Protein AF-A0A354ISW7-F1 (afdb_monomer)

Structure (mmCIF, N/CA/C/O backbone):
data_AF-A0A354ISW7-F1
#
_entry.id   AF-A0A354ISW7-F1
#
loop_
_atom_site.group_PDB
_atom_site.id
_atom_site.type_symbol
_atom_site.label_atom_id
_atom_site.label_alt_id
_atom_site.label_comp_id
_atom_site.label_asym_id
_atom_site.label_entity_id
_atom_site.label_seq_id
_atom_site.pdbx_PDB_ins_code
_atom_site.Cartn_x
_atom_site.Cartn_y
_atom_site.Cartn_z
_atom_site.occupancy
_atom_site.B_iso_or_equiv
_atom_site.auth_seq_id
_atom_site.auth_comp_id
_atom_site.auth_asym_id
_atom_site.auth_atom_id
_atom_site.pdbx_PDB_model_num
ATOM 1 N N . GLY A 1 1 ? 1.168 3.533 -10.912 1.00 80.25 1 GLY A N 1
ATOM 2 C CA . GLY A 1 1 ? -0.076 3.078 -11.577 1.00 80.25 1 GLY A CA 1
ATOM 3 C C . GLY A 1 1 ? -1.270 3.296 -10.664 1.00 80.25 1 GLY A C 1
ATOM 4 O O . GLY A 1 1 ? -1.094 3.894 -9.609 1.00 80.25 1 GLY A O 1
ATOM 5 N N . THR A 1 2 ? -2.458 2.805 -11.031 1.00 86.19 2 THR A N 1
ATOM 6 C CA . THR A 1 2 ? -3.684 2.914 -10.211 1.00 86.19 2 THR A CA 1
ATOM 7 C C . THR A 1 2 ? -3.498 2.324 -8.817 1.00 86.19 2 THR A C 1
ATOM 9 O O . THR A 1 2 ? -3.844 2.986 -7.851 1.00 86.19 2 THR A O 1
ATOM 12 N N . GLY A 1 3 ? -2.863 1.153 -8.687 1.00 86.06 3 GLY A N 1
ATOM 13 C CA . GLY A 1 3 ? -2.555 0.568 -7.373 1.00 86.06 3 GLY A CA 1
ATOM 14 C C . GLY A 1 3 ? -1.659 1.462 -6.509 1.00 86.06 3 GLY A C 1
ATOM 15 O O . GLY A 1 3 ? -1.954 1.691 -5.346 1.00 86.06 3 GLY A O 1
ATOM 16 N N . THR A 1 4 ? -0.615 2.048 -7.097 1.00 90.81 4 THR A N 1
ATOM 17 C CA . THR A 1 4 ? 0.321 2.946 -6.401 1.00 90.81 4 THR A CA 1
ATOM 18 C C . THR A 1 4 ? -0.340 4.223 -5.875 1.00 90.81 4 THR A C 1
ATOM 20 O O . THR A 1 4 ? 0.029 4.699 -4.811 1.00 90.81 4 THR A O 1
ATOM 23 N N . GLY A 1 5 ? -1.292 4.787 -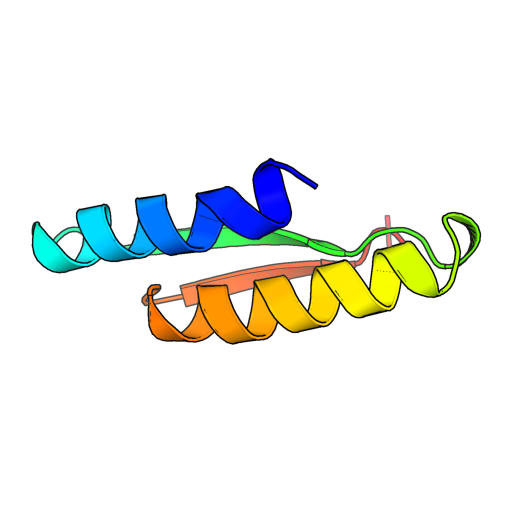6.627 1.00 89.38 5 GLY A N 1
ATO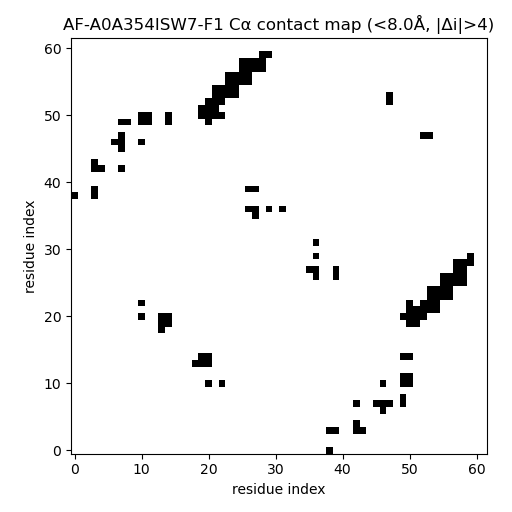M 24 C CA . GLY A 1 5 ? -1.959 6.042 -6.262 1.00 89.38 5 GLY A CA 1
ATOM 25 C C . GLY A 1 5 ? -3.238 5.861 -5.444 1.00 89.38 5 GLY A C 1
ATOM 26 O O . GLY A 1 5 ? -3.557 6.709 -4.622 1.00 89.38 5 GLY A O 1
ATOM 27 N N . ALA A 1 6 ? -3.974 4.766 -5.648 1.00 93.88 6 ALA A N 1
ATOM 28 C CA . ALA A 1 6 ? -5.241 4.523 -4.960 1.00 93.88 6 ALA A CA 1
ATOM 29 C C . ALA A 1 6 ? -5.064 3.808 -3.614 1.00 93.88 6 ALA A C 1
ATOM 31 O O . ALA A 1 6 ? -5.874 4.019 -2.714 1.00 93.88 6 ALA A O 1
ATOM 32 N N . ALA A 1 7 ? -4.024 2.981 -3.450 1.00 95.00 7 ALA A N 1
ATOM 33 C CA . ALA A 1 7 ? -3.816 2.231 -2.210 1.00 95.00 7 ALA A CA 1
ATOM 34 C C . ALA A 1 7 ? -3.698 3.124 -0.958 1.00 95.00 7 ALA A C 1
ATOM 36 O O . ALA A 1 7 ? -4.342 2.785 0.036 1.00 95.00 7 ALA A O 1
ATOM 37 N N . PRO A 1 8 ? -2.972 4.266 -0.975 1.00 95.06 8 PRO A N 1
ATOM 38 C CA . PRO A 1 8 ? -2.917 5.160 0.183 1.00 95.06 8 PRO A CA 1
ATOM 39 C C . PRO A 1 8 ? -4.290 5.721 0.571 1.00 95.06 8 PRO A C 1
ATOM 41 O O . PRO A 1 8 ? -4.617 5.741 1.750 1.00 95.06 8 PRO A O 1
ATOM 44 N N . ILE A 1 9 ? -5.125 6.075 -0.413 1.00 95.25 9 ILE A N 1
ATOM 45 C CA . ILE A 1 9 ? -6.475 6.616 -0.182 1.00 95.25 9 ILE A CA 1
ATOM 46 C C . ILE A 1 9 ? -7.379 5.573 0.480 1.00 95.25 9 ILE A C 1
ATOM 48 O O . ILE A 1 9 ? -8.107 5.868 1.423 1.00 95.25 9 ILE A O 1
ATOM 52 N N . VAL A 1 10 ? -7.323 4.324 0.012 1.00 94.69 10 VAL A N 1
ATOM 53 C CA . VAL A 1 10 ? -8.104 3.233 0.614 1.00 94.69 10 VAL A CA 1
ATOM 54 C C . VAL A 1 10 ? -7.634 2.956 2.046 1.00 94.69 10 VAL A C 1
ATOM 56 O O . VAL A 1 10 ? -8.467 2.769 2.934 1.00 94.69 10 VAL A O 1
ATOM 59 N N . ALA A 1 11 ? -6.319 2.962 2.281 1.00 96.12 11 ALA A N 1
ATOM 60 C CA . ALA A 1 11 ? -5.744 2.778 3.610 1.00 96.12 11 ALA A CA 1
ATOM 61 C C . ALA A 1 11 ? -6.138 3.910 4.575 1.00 96.12 11 ALA A C 1
ATOM 63 O O . ALA A 1 11 ? -6.523 3.642 5.711 1.00 96.12 11 ALA A O 1
ATOM 64 N N . GLU A 1 12 ? -6.127 5.160 4.111 1.00 95.81 12 GLU A N 1
ATOM 65 C CA . GLU A 1 12 ? -6.536 6.331 4.892 1.00 95.81 12 GLU A CA 1
ATOM 66 C C . GLU A 1 12 ? -7.993 6.226 5.350 1.00 95.81 12 GLU A C 1
ATOM 68 O O . GLU A 1 12 ? -8.306 6.451 6.524 1.00 95.81 12 GLU A O 1
ATOM 73 N N . VAL A 1 13 ? -8.888 5.830 4.443 1.00 96.31 13 VAL A N 1
ATOM 74 C CA . VAL A 1 13 ? -10.307 5.637 4.761 1.00 96.31 13 VAL A CA 1
ATOM 75 C C . VAL A 1 13 ? -10.478 4.514 5.785 1.00 96.31 13 VAL A C 1
ATOM 77 O O . VAL A 1 13 ? -11.172 4.706 6.784 1.00 96.31 13 VAL A O 1
ATOM 80 N N . ALA A 1 14 ? -9.808 3.374 5.594 1.00 95.75 14 ALA A N 1
ATOM 81 C CA . ALA A 1 14 ? -9.867 2.251 6.531 1.00 95.75 14 ALA A CA 1
ATOM 82 C C . ALA A 1 14 ? -9.386 2.645 7.940 1.00 95.75 14 ALA A C 1
ATOM 84 O O . ALA A 1 14 ? -10.058 2.353 8.934 1.00 95.75 14 ALA A O 1
ATOM 85 N N . LYS A 1 15 ? -8.277 3.387 8.025 1.00 92.56 15 LYS A N 1
ATOM 86 C CA . LYS A 1 15 ? -7.714 3.878 9.288 1.00 92.56 15 LYS A CA 1
ATOM 87 C C . LYS A 1 15 ? -8.626 4.898 9.970 1.00 92.56 15 LYS A C 1
ATOM 89 O O . LYS A 1 15 ? -8.822 4.832 11.181 1.00 92.56 15 LYS A O 1
ATOM 94 N N . THR A 1 16 ? -9.252 5.789 9.200 1.00 94.38 16 THR A N 1
ATOM 95 C CA . THR A 1 16 ? -10.231 6.768 9.714 1.00 94.38 16 THR A CA 1
ATOM 96 C C . THR A 1 16 ? -11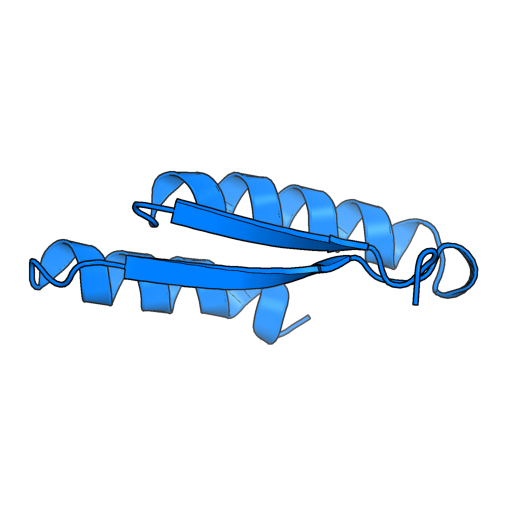.485 6.089 10.272 1.00 94.38 16 THR A C 1
ATOM 98 O O . THR A 1 16 ? -12.093 6.578 11.220 1.00 94.38 16 THR A O 1
ATOM 101 N N . MET A 1 17 ? -11.847 4.922 9.738 1.00 95.69 17 MET A N 1
ATOM 102 C CA . MET A 1 17 ? -12.929 4.083 10.261 1.00 95.69 17 MET A CA 1
ATOM 103 C C . MET A 1 17 ? -12.526 3.260 11.499 1.00 95.69 17 MET A C 1
ATOM 105 O O . MET A 1 17 ? -13.348 2.510 12.023 1.00 95.69 17 MET A O 1
ATOM 109 N N . GLY A 1 18 ? -11.282 3.383 11.976 1.00 93.75 18 GLY A N 1
ATOM 110 C CA . GLY A 1 18 ? -10.766 2.646 13.131 1.00 93.75 18 GLY A CA 1
ATOM 111 C C . GLY A 1 18 ? -10.454 1.174 12.849 1.00 93.75 18 GLY A C 1
ATOM 112 O O . GLY A 1 18 ? -10.340 0.387 13.788 1.00 93.75 18 GLY A O 1
ATOM 113 N N . ALA A 1 19 ? -10.335 0.779 11.577 1.00 96.25 19 ALA A N 1
ATOM 114 C CA . ALA A 1 19 ? -9.951 -0.578 11.210 1.00 96.25 19 ALA A CA 1
ATOM 115 C C . ALA A 1 19 ? -8.430 -0.768 11.309 1.00 96.25 19 ALA A C 1
ATOM 117 O O . ALA A 1 19 ? -7.660 0.082 10.856 1.00 96.25 19 ALA A O 1
ATOM 118 N N . LEU A 1 20 ? -8.001 -1.923 11.835 1.00 95.38 20 LEU A N 1
ATOM 119 C CA . LEU A 1 20 ? -6.602 -2.349 11.760 1.00 95.38 20 LEU A CA 1
ATOM 120 C C . LEU A 1 20 ? -6.225 -2.534 10.287 1.00 95.38 20 LEU A C 1
ATOM 122 O O . LEU A 1 20 ? -6.743 -3.428 9.612 1.00 95.38 20 LEU A O 1
ATOM 126 N N . THR A 1 21 ? -5.327 -1.692 9.792 1.00 96.50 21 THR A N 1
ATOM 127 C CA . THR A 1 21 ? -5.013 -1.596 8.369 1.00 96.50 21 THR A CA 1
ATOM 128 C C . THR A 1 21 ? -3.629 -2.179 8.102 1.00 96.50 21 THR A C 1
ATOM 130 O O . THR A 1 21 ? -2.606 -1.611 8.485 1.00 96.50 21 THR A O 1
ATOM 133 N N . VAL A 1 22 ? -3.590 -3.318 7.408 1.00 96.31 22 VAL A N 1
ATOM 134 C CA . VAL A 1 22 ? -2.350 -3.983 6.985 1.00 96.31 22 VAL A CA 1
ATOM 135 C C . VAL A 1 22 ? -2.267 -3.966 5.465 1.00 96.31 22 VAL A C 1
ATOM 137 O O . VAL A 1 22 ? -3.164 -4.470 4.790 1.00 96.31 22 VAL A O 1
ATOM 140 N N . ALA A 1 23 ? -1.184 -3.416 4.921 1.00 96.19 23 ALA A N 1
ATOM 141 C CA . ALA A 1 23 ? -0.928 -3.424 3.486 1.00 96.19 23 ALA A CA 1
ATOM 142 C C . ALA A 1 23 ? 0.128 -4.464 3.111 1.00 96.19 23 ALA A C 1
ATOM 144 O O . ALA A 1 23 ? 1.195 -4.530 3.720 1.00 96.19 23 ALA A O 1
ATOM 145 N N . VAL A 1 24 ? -0.155 -5.233 2.059 1.00 95.19 24 VAL A N 1
ATOM 146 C CA . VAL A 1 24 ? 0.785 -6.175 1.443 1.00 95.19 24 VAL A CA 1
ATOM 147 C C . VAL A 1 24 ? 0.995 -5.745 0.001 1.00 95.19 24 VAL A C 1
ATOM 149 O O . VAL A 1 24 ? 0.046 -5.703 -0.781 1.00 95.19 24 VAL A O 1
ATOM 152 N N . VAL A 1 25 ? 2.229 -5.394 -0.348 1.00 93.44 25 VAL A N 1
ATOM 153 C CA . VAL A 1 25 ? 2.563 -4.841 -1.665 1.00 93.44 25 VAL A CA 1
ATOM 154 C C . VAL A 1 25 ? 3.838 -5.464 -2.215 1.00 93.44 25 VAL A C 1
ATOM 156 O O . VAL A 1 25 ? 4.770 -5.762 -1.472 1.00 93.44 25 VAL A O 1
ATOM 159 N 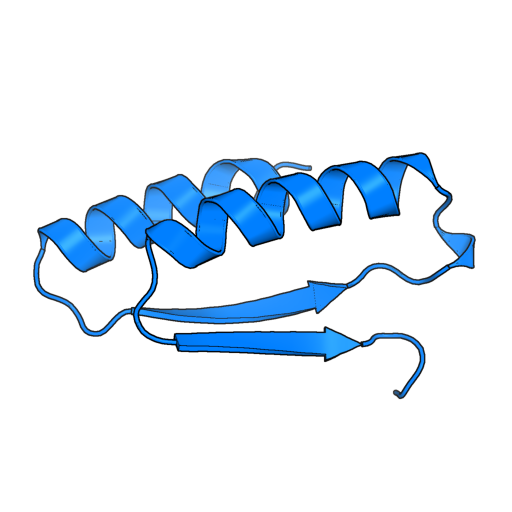N . SER A 1 26 ? 3.893 -5.645 -3.531 1.00 91.62 26 SER A N 1
ATOM 160 C CA . SER A 1 26 ? 5.083 -6.120 -4.235 1.00 91.62 26 SER A CA 1
ATOM 161 C C . SER A 1 26 ? 5.858 -4.954 -4.842 1.00 91.62 26 SER A C 1
ATOM 163 O O . SER A 1 26 ? 5.262 -4.098 -5.502 1.00 91.62 26 SER A O 1
ATOM 165 N N . LYS A 1 27 ? 7.185 -4.936 -4.686 1.00 89.75 27 LYS A N 1
ATOM 166 C CA . LYS A 1 27 ? 8.036 -4.041 -5.483 1.00 89.75 27 LYS A CA 1
ATOM 167 C C . LYS A 1 27 ? 8.172 -4.584 -6.912 1.00 89.75 27 LYS A C 1
ATOM 169 O O . LYS A 1 27 ? 8.302 -5.799 -7.062 1.00 89.75 27 LYS A O 1
ATOM 174 N N . PRO A 1 28 ? 8.155 -3.712 -7.937 1.00 87.62 28 PRO A N 1
ATOM 175 C CA . PRO A 1 28 ? 8.372 -4.123 -9.322 1.00 87.62 28 PRO A CA 1
ATOM 176 C C . PRO A 1 28 ? 9.767 -4.734 -9.504 1.00 87.62 28 PRO A C 1
ATOM 178 O O . PRO A 1 28 ? 10.689 -4.444 -8.735 1.00 87.62 28 PRO A O 1
ATOM 181 N N . PHE A 1 29 ? 9.931 -5.573 -10.524 1.00 88.44 29 PHE A N 1
ATOM 182 C CA . PHE A 1 29 ? 11.235 -6.123 -10.891 1.00 88.44 29 PHE A CA 1
ATOM 183 C C . PHE A 1 29 ? 12.167 -5.021 -11.415 1.00 88.44 29 PHE A C 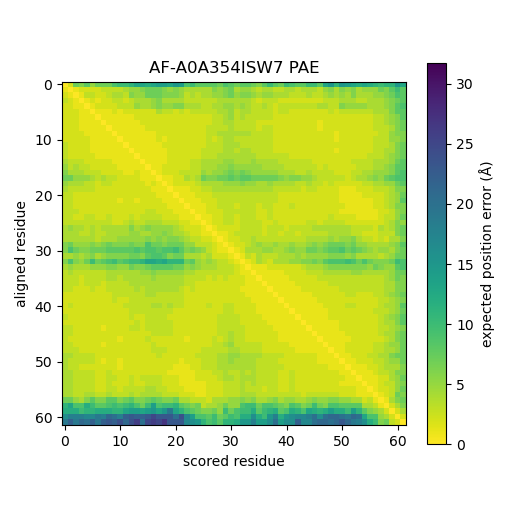1
ATOM 185 O O . PHE A 1 29 ? 11.716 -4.077 -12.068 1.00 88.44 29 PHE A O 1
ATOM 192 N N . SER A 1 30 ? 13.486 -5.169 -11.237 1.00 82.94 30 SER A N 1
ATOM 193 C CA . SER A 1 30 ? 14.456 -4.185 -11.751 1.00 82.94 30 SER A CA 1
ATOM 194 C C . SER A 1 30 ? 14.391 -4.002 -13.275 1.00 82.94 30 SER A C 1
ATOM 196 O O . SER A 1 30 ? 14.708 -2.924 -13.780 1.00 82.94 30 SER A O 1
ATOM 198 N N . TYR A 1 31 ? 13.938 -5.018 -14.022 1.00 8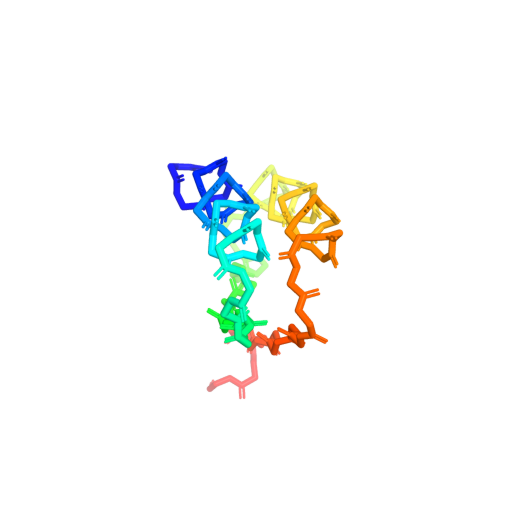6.56 31 TYR A N 1
ATOM 199 C CA . TYR A 1 31 ? 13.789 -4.943 -15.480 1.00 86.56 31 TYR A CA 1
ATOM 200 C C . TYR A 1 31 ? 12.541 -4.173 -15.948 1.00 86.56 31 TYR A C 1
ATOM 202 O O . TYR A 1 31 ? 12.469 -3.811 -17.120 1.00 86.56 31 TYR A O 1
ATOM 210 N N . GLU A 1 32 ? 11.572 -3.881 -15.071 1.00 84.38 32 GLU A N 1
ATOM 211 C CA . GLU A 1 32 ? 10.385 -3.071 -15.413 1.00 84.38 32 GLU A CA 1
ATOM 212 C C . GLU A 1 32 ? 10.718 -1.577 -15.583 1.00 84.38 32 GLU A C 1
ATOM 214 O O . GLU A 1 32 ? 9.884 -0.779 -16.018 1.00 84.38 32 GLU A O 1
ATOM 219 N N . GLY A 1 33 ? 11.964 -1.203 -15.283 1.00 87.06 33 GLY A N 1
ATOM 220 C CA . GLY A 1 33 ? 12.527 0.110 -15.549 1.00 87.06 33 GLY A CA 1
ATOM 221 C C . GLY A 1 33 ? 12.482 1.052 -14.348 1.00 87.06 33 GLY A C 1
ATOM 222 O O . GLY A 1 33 ? 11.605 0.993 -13.485 1.00 87.06 33 GLY A O 1
ATOM 223 N N . LYS A 1 34 ? 13.437 1.990 -14.332 1.00 89.25 34 LYS A N 1
ATOM 224 C CA . LYS A 1 34 ? 13.649 2.935 -13.225 1.00 89.25 34 LYS A CA 1
ATOM 225 C C . LYS A 1 34 ? 12.396 3.745 -12.878 1.00 89.25 34 LYS A C 1
ATOM 227 O O . LYS A 1 34 ? 12.063 3.886 -11.713 1.00 89.25 34 LYS A O 1
ATOM 232 N N . LYS A 1 35 ? 11.643 4.189 -13.891 1.00 90.06 35 LYS A N 1
ATOM 233 C CA . LYS A 1 35 ? 10.411 4.969 -13.695 1.00 90.06 35 LYS A CA 1
ATOM 234 C C . LYS A 1 35 ? 9.346 4.202 -12.900 1.00 90.06 35 LYS A C 1
ATOM 236 O O . LYS A 1 35 ? 8.622 4.810 -12.120 1.00 90.06 35 LYS A O 1
ATOM 241 N N . CYS A 1 36 ? 9.238 2.887 -13.094 1.00 88.94 36 CYS A N 1
ATOM 242 C CA . CYS A 1 36 ? 8.317 2.056 -12.320 1.00 88.94 36 CYS A CA 1
ATOM 243 C C . CYS A 1 36 ? 8.771 1.934 -10.863 1.00 88.94 36 CYS A C 1
ATOM 245 O O . CYS A 1 36 ? 7.930 2.021 -9.969 1.00 88.94 36 CYS A O 1
ATOM 247 N N . MET A 1 37 ? 10.080 1.802 -10.627 1.00 89.81 37 MET A N 1
ATOM 248 C CA . MET A 1 37 ? 10.653 1.775 -9.279 1.00 89.81 37 MET A CA 1
ATOM 249 C C . MET A 1 37 ? 10.436 3.103 -8.545 1.00 89.81 37 MET A C 1
ATOM 251 O O . MET A 1 37 ? 9.885 3.092 -7.451 1.00 89.81 37 MET A O 1
ATOM 255 N N . ASP A 1 38 ? 10.759 4.235 -9.177 1.00 92.06 38 ASP A N 1
ATOM 256 C CA . ASP A 1 38 ? 10.595 5.572 -8.584 1.00 92.06 38 ASP A CA 1
ATOM 257 C C . ASP A 1 38 ? 9.128 5.821 -8.176 1.00 92.06 38 ASP A C 1
ATOM 259 O O . ASP A 1 38 ? 8.831 6.312 -7.087 1.00 92.06 38 ASP A O 1
ATOM 263 N N . VAL A 1 39 ? 8.180 5.424 -9.036 1.00 92.50 39 VAL A N 1
ATOM 264 C CA . VAL A 1 39 ? 6.742 5.519 -8.744 1.00 92.50 39 VAL A CA 1
ATOM 265 C C . VAL A 1 39 ? 6.352 4.601 -7.584 1.00 92.50 39 VAL A C 1
ATOM 267 O O . VAL A 1 39 ? 5.580 5.015 -6.721 1.00 92.50 39 VAL A O 1
ATOM 270 N N . ALA A 1 40 ? 6.867 3.370 -7.544 1.00 91.88 40 ALA A N 1
ATOM 271 C CA . ALA A 1 40 ? 6.592 2.430 -6.461 1.00 91.88 40 ALA A CA 1
ATOM 272 C C . ALA A 1 40 ? 7.136 2.921 -5.111 1.00 91.88 40 ALA A C 1
ATOM 274 O O . ALA A 1 40 ? 6.445 2.777 -4.106 1.00 91.88 40 ALA A O 1
ATOM 275 N N . GLU A 1 41 ? 8.323 3.528 -5.080 1.00 91.94 41 GLU A N 1
ATOM 276 C CA . GLU A 1 41 ? 8.900 4.107 -3.861 1.00 91.94 41 GLU A CA 1
ATOM 277 C C . GLU A 1 41 ? 8.072 5.277 -3.335 1.00 91.94 41 GLU A C 1
ATOM 279 O O . GLU A 1 41 ? 7.713 5.275 -2.159 1.00 91.94 41 GLU A O 1
ATOM 284 N N . ALA A 1 42 ? 7.667 6.202 -4.209 1.00 93.31 42 ALA A N 1
ATOM 285 C CA . ALA A 1 42 ? 6.792 7.308 -3.821 1.00 93.31 42 ALA A CA 1
ATOM 286 C C . ALA A 1 42 ? 5.439 6.813 -3.273 1.00 93.31 42 ALA A C 1
ATOM 288 O O . ALA A 1 42 ? 4.941 7.316 -2.267 1.00 93.31 42 ALA A O 1
ATOM 289 N N . GLY A 1 43 ? 4.843 5.791 -3.899 1.00 93.88 43 GLY A N 1
ATOM 290 C CA . GLY A 1 43 ? 3.594 5.203 -3.408 1.00 93.88 43 GLY A CA 1
ATOM 291 C C . GLY A 1 43 ? 3.743 4.455 -2.085 1.00 93.88 43 GLY A C 1
ATOM 292 O O . GLY A 1 43 ? 2.840 4.501 -1.257 1.00 93.88 43 GLY A O 1
ATOM 293 N N . LEU A 1 44 ? 4.875 3.779 -1.871 1.00 93.56 44 LEU A N 1
ATOM 294 C CA . LEU A 1 44 ? 5.198 3.112 -0.607 1.00 93.56 44 LEU A CA 1
ATOM 295 C C . LEU A 1 44 ? 5.356 4.113 0.534 1.00 93.56 44 LEU A C 1
ATOM 297 O O . LEU A 1 44 ? 4.832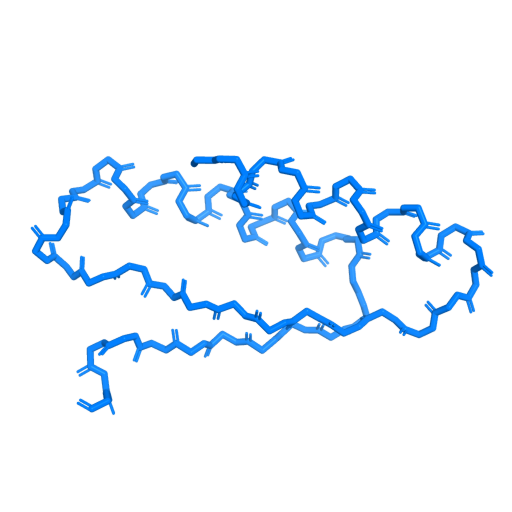 3.879 1.623 1.00 93.56 44 LEU A O 1
ATOM 301 N N . GLU A 1 45 ? 6.056 5.218 0.282 1.00 94.19 45 GLU A N 1
ATOM 302 C CA . GLU A 1 45 ? 6.230 6.291 1.259 1.00 94.19 45 GLU A CA 1
ATOM 303 C C . GLU A 1 45 ? 4.872 6.857 1.682 1.00 94.19 45 GLU A C 1
ATOM 305 O O . GLU A 1 45 ? 4.592 6.972 2.876 1.00 94.19 45 GLU A O 1
ATOM 310 N N . GLU A 1 46 ? 3.984 7.117 0.722 1.00 94.94 46 GLU A N 1
ATOM 311 C CA . GLU A 1 46 ? 2.648 7.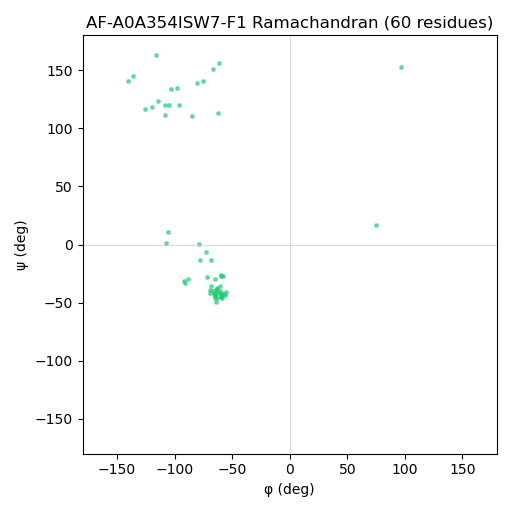631 1.015 1.00 94.94 46 GLU A CA 1
ATOM 312 C C . GLU A 1 46 ? 1.754 6.601 1.718 1.00 94.94 46 GLU A C 1
ATOM 314 O O . GLU A 1 46 ? 1.063 6.922 2.686 1.00 94.94 46 GLU A O 1
ATOM 319 N N . LEU A 1 47 ? 1.795 5.339 1.288 1.00 95.19 47 LEU A N 1
ATOM 320 C CA . LEU A 1 47 ? 1.021 4.255 1.894 1.00 95.19 47 LEU A CA 1
ATOM 321 C C . LEU A 1 47 ? 1.432 4.011 3.350 1.00 95.19 47 LEU A C 1
ATOM 323 O O . LEU A 1 47 ? 0.570 3.776 4.194 1.00 95.19 47 LEU A O 1
ATOM 327 N N . SER A 1 48 ? 2.728 4.117 3.661 1.00 94.88 48 SER A N 1
ATOM 328 C CA . SER A 1 48 ? 3.265 3.883 5.008 1.00 94.88 48 SER A CA 1
ATOM 329 C C . SER A 1 48 ? 2.674 4.810 6.078 1.00 94.88 48 SER A C 1
ATOM 331 O O . SER A 1 48 ? 2.565 4.417 7.237 1.00 94.88 48 SER A O 1
ATOM 333 N N . LYS A 1 49 ? 2.222 6.010 5.693 1.00 94.88 49 LYS A N 1
ATOM 334 C CA . LYS A 1 49 ? 1.583 6.985 6.595 1.00 94.88 49 LYS A CA 1
ATOM 335 C C . LYS A 1 49 ? 0.176 6.543 7.021 1.00 94.88 49 LYS A C 1
ATOM 337 O O . LYS A 1 49 ? -0.290 6.864 8.118 1.00 94.88 49 LYS A O 1
ATOM 342 N N . HIS A 1 50 ? -0.489 5.768 6.167 1.00 95.31 50 HIS A N 1
ATOM 343 C CA . HIS A 1 50 ? -1.915 5.456 6.262 1.00 95.31 50 HIS A CA 1
ATOM 344 C C . HIS A 1 50 ? -2.212 4.021 6.710 1.00 95.31 50 HIS A C 1
ATOM 346 O O . HIS A 1 50 ? -3.374 3.656 6.844 1.00 95.31 50 HIS A O 1
ATOM 352 N N . VAL A 1 51 ? -1.189 3.212 6.991 1.00 96.19 51 VAL A N 1
ATOM 353 C CA . VAL A 1 51 ? -1.335 1.823 7.456 1.00 96.19 51 VAL A CA 1
ATOM 354 C C . VAL A 1 51 ? -0.767 1.657 8.864 1.00 96.19 51 VAL A C 1
ATOM 356 O O . VAL A 1 51 ? -0.026 2.514 9.346 1.00 96.19 51 VAL A O 1
ATOM 359 N N . ASP A 1 52 ? -1.130 0.570 9.536 1.00 95.81 52 ASP A N 1
ATOM 360 C CA . ASP A 1 52 ? -0.539 0.168 10.819 1.00 95.81 52 ASP A CA 1
ATOM 361 C C . ASP A 1 52 ? 0.651 -0.770 10.605 1.00 95.81 52 ASP A C 1
ATOM 363 O O . ASP A 1 52 ? 1.633 -0.744 11.346 1.00 95.81 52 ASP A O 1
ATOM 367 N N . SER A 1 53 ? 0.580 -1.596 9.560 1.00 95.44 53 SER A N 1
ATOM 368 C CA . SER A 1 53 ? 1.672 -2.472 9.153 1.00 95.44 53 SER A CA 1
ATOM 369 C C . SER A 1 53 ? 1.782 -2.529 7.633 1.00 95.44 53 SER A C 1
ATOM 371 O O . SER A 1 53 ? 0.776 -2.563 6.921 1.00 95.44 53 SER A O 1
ATOM 373 N N . LEU A 1 54 ? 3.019 -2.544 7.141 1.00 95.12 54 LEU A N 1
ATOM 374 C CA . LEU A 1 54 ? 3.349 -2.599 5.723 1.00 95.12 54 LEU A CA 1
ATOM 375 C C . LEU A 1 54 ? 4.290 -3.776 5.468 1.00 95.12 54 LEU A C 1
ATOM 377 O O . LEU A 1 54 ? 5.421 -3.796 5.951 1.00 95.12 54 LEU A O 1
ATOM 381 N N . ILE A 1 55 ? 3.828 -4.744 4.684 1.00 94.88 55 ILE A N 1
ATOM 382 C CA . ILE A 1 55 ? 4.605 -5.904 4.253 1.00 94.88 55 ILE A CA 1
ATOM 383 C C . ILE A 1 55 ? 4.989 -5.698 2.793 1.00 94.88 55 ILE A C 1
ATOM 385 O O . ILE A 1 55 ? 4.131 -5.575 1.917 1.00 94.88 55 ILE A O 1
ATOM 389 N N . ILE A 1 56 ? 6.295 -5.680 2.537 1.00 92.56 56 ILE A N 1
ATOM 390 C CA . ILE A 1 56 ? 6.853 -5.479 1.202 1.00 92.56 56 ILE A CA 1
ATOM 391 C C . ILE A 1 56 ? 7.431 -6.800 0.703 1.00 92.56 56 ILE A C 1
ATOM 393 O O . ILE A 1 56 ? 8.366 -7.341 1.293 1.00 92.56 56 ILE A O 1
ATOM 397 N N . ILE A 1 57 ? 6.902 -7.290 -0.414 1.00 91.50 57 ILE A N 1
ATOM 398 C CA . ILE A 1 57 ? 7.401 -8.469 -1.119 1.00 91.50 57 ILE A CA 1
ATOM 399 C C . ILE A 1 57 ? 8.331 -7.991 -2.237 1.00 91.50 57 ILE A C 1
ATOM 401 O O . ILE A 1 57 ? 7.939 -7.215 -3.109 1.00 91.50 57 ILE A O 1
ATOM 405 N N . LEU A 1 58 ? 9.593 -8.417 -2.202 1.00 83.25 58 LEU A N 1
ATOM 406 C CA . LEU A 1 58 ? 10.554 -8.119 -3.263 1.00 83.25 58 LEU A CA 1
ATOM 407 C C . LEU A 1 58 ? 10.394 -9.157 -4.372 1.00 83.25 58 LEU A C 1
ATOM 409 O O . LEU A 1 58 ? 10.771 -10.309 -4.171 1.00 83.25 58 LEU A O 1
ATOM 413 N N . ASN A 1 59 ? 9.884 -8.747 -5.535 1.00 79.62 59 ASN A N 1
ATOM 414 C CA . ASN A 1 59 ? 9.695 -9.659 -6.666 1.00 79.62 59 ASN A CA 1
ATOM 415 C C . ASN A 1 59 ? 10.992 -10.346 -7.124 1.00 79.62 59 ASN A C 1
ATOM 417 O O . ASN A 1 59 ? 10.943 -11.463 -7.614 1.00 79.62 59 ASN A O 1
ATOM 421 N N . GLU A 1 60 ? 12.161 -9.736 -6.913 1.00 71.44 60 GLU A N 1
ATOM 422 C CA . GLU A 1 60 ? 13.452 -10.351 -7.264 1.00 71.44 60 GLU A CA 1
ATOM 423 C C . GLU A 1 60 ? 13.847 -11.564 -6.409 1.00 71.44 60 GLU A C 1
ATOM 425 O O . GLU A 1 60 ? 14.802 -12.258 -6.745 1.00 71.44 60 GLU A O 1
ATOM 430 N N . LYS A 1 61 ? 13.165 -11.799 -5.283 1.00 59.50 61 LYS A N 1
ATOM 431 C CA . LYS A 1 61 ? 13.463 -12.904 -4.359 1.00 59.50 61 LYS A CA 1
ATOM 432 C C . LYS A 1 61 ? 12.446 -14.052 -4.438 1.00 59.50 61 LYS A C 1
ATOM 434 O O . LYS A 1 61 ? 12.450 -14.894 -3.540 1.00 59.50 61 LYS A O 1
ATOM 439 N N . LEU A 1 62 ? 11.572 -14.043 -5.449 1.00 55.41 62 LEU A N 1
ATOM 440 C CA . LEU A 1 62 ? 10.569 -15.081 -5.715 1.00 55.41 62 LEU A CA 1
ATOM 441 C C . LEU A 1 62 ? 11.117 -16.194 -6.612 1.00 55.41 62 LEU A C 1
ATOM 443 O O . LEU A 1 62 ? 11.873 -15.877 -7.556 1.00 55.41 62 LEU A O 1
#

Secondary structure (DSSP, 8-state):
-HHHHHHHHHHHHHHHTT---EEEEEEPPGGG-HHHHHHHHHHHHHHHHH-SEEEEEEGGG-

Nearest PDB structures (foldseek):
  1w5f-assembly1_B  TM=9.933E-01  e=2.742E-07  Thermotoga maritima
  7yop-assembly1_A  TM=9.995E-01  e=2.650E-06  Spiroplasma melliferum KC3
  5mn7-assembly1_A  TM=9.895E-01  e=2.013E-06  Staphylococcus aureus
  8grw-assembly1_B  TM=9.975E-01  e=2.839E-06  Spiroplasma melliferum KC3
  8grw-assembly1_A  TM=9.969E-01  e=3.489E-06  Spiroplasma melliferum KC3

Radius of gyration: 12.09 Å; Cα contacts (8 Å, |Δi|>4): 73; chains: 1; bounding box: 27×23×29 Å

Mean predicted aligned error: 3.72 Å

Sequence (62 aa):
GTGTGAAPIVAEVAKTMGALTVAVVSKPFSYEGKKCMDVAEAGLEELSKHVDSLIIILNEKL

Solvent-accessible surface area (backbone atoms only — not comparable to full-atom values): 3612 Å² total; per-residue (Å²): 103,70,66,43,66,46,49,29,57,56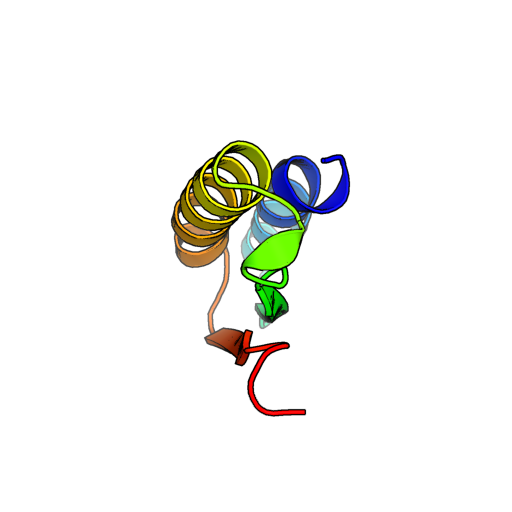,31,39,53,41,40,75,72,70,44,91,34,73,45,79,47,70,48,77,49,84,86,71,36,69,70,55,48,56,50,48,51,56,25,48,60,55,28,60,76,29,38,80,42,79,47,78,44,59,53,83,78,110

Foldseek 3Di:
DCCLPCLLVVLQVCVVVVHQFEEEEEQDDPVVDPVSNVSNVVSCVSNVVRHPYYHYHYPVVD

pLDDT: mean 90.68, std 7.78, range [55.41, 96.5]